Protein AF-A0A7J4SQD2-F1 (afdb_monomer_lite)

Sequence (151 aa):
MNAQRTSSYLLISLMLISLQSPLIQADWDSEKEVEESNSLFPRHTPIIDSMSENLQWSFARLQAPLEDGGYSGVPSEWVIVTDQITKISEQMKNGKMAQDRFLDHVYTVPGSSITFETLDFLQETGEIELFAPSQDSLQPTPMTIPDDPLI

Foldseek 3Di:
DDDDDDDPVVVVVVVVVVVPPDPPPPPVPPDPPVVPQPQPDPDDDPLLSPDDPVVSVVQNVLVPPPPPPDPVDQAQKKKFAAPLLVVVVVQFPDDDWDADPPGPRITIGGSNGHDPVRVVVCCVVVRTVDMGGDDPPCPPPPPPPPPPVPD

Structure (mmCIF, N/CA/C/O backbone):
data_AF-A0A7J4SQD2-F1
#
_entry.id   AF-A0A7J4SQD2-F1
#
loop_
_atom_site.group_PDB
_atom_site.id
_atom_site.type_symbol
_atom_site.label_atom_id
_atom_site.label_alt_id
_atom_site.label_comp_id
_atom_site.label_asym_id
_atom_site.label_entity_id
_atom_site.label_seq_id
_atom_site.pdbx_PDB_ins_code
_atom_site.Cartn_x
_atom_site.Cartn_y
_atom_site.Cartn_z
_atom_site.occupancy
_atom_site.B_iso_or_equiv
_atom_site.auth_seq_id
_atom_site.auth_comp_id
_atom_site.auth_asym_id
_atom_site.auth_atom_id
_atom_site.pdbx_PDB_model_num
ATOM 1 N N . MET A 1 1 ? 14.850 6.860 86.035 1.00 41.09 1 MET A N 1
ATOM 2 C CA . MET A 1 1 ? 13.857 5.771 85.875 1.00 41.09 1 MET A CA 1
ATOM 3 C C . MET A 1 1 ? 12.502 6.395 86.195 1.00 41.09 1 MET A C 1
ATOM 5 O O . MET A 1 1 ? 12.348 6.850 87.311 1.00 41.09 1 MET A O 1
ATOM 9 N N . ASN A 1 2 ? 11.556 6.643 85.289 1.00 37.38 2 ASN A N 1
ATOM 10 C CA . ASN A 1 2 ? 11.165 5.905 84.093 1.00 37.38 2 ASN A CA 1
ATOM 11 C C . ASN A 1 2 ? 10.577 6.852 83.036 1.00 37.38 2 ASN A C 1
ATOM 13 O O . ASN A 1 2 ? 9.616 7.571 83.301 1.00 37.38 2 ASN A O 1
ATOM 17 N N . ALA A 1 3 ? 11.141 6.802 81.833 1.00 45.41 3 ALA A N 1
ATOM 18 C CA . ALA A 1 3 ? 10.461 7.190 80.610 1.00 45.41 3 ALA A CA 1
ATOM 19 C C . ALA A 1 3 ? 9.673 5.969 80.127 1.00 45.41 3 ALA A C 1
ATOM 21 O O . ALA A 1 3 ? 10.285 4.923 79.959 1.00 45.41 3 ALA A O 1
ATOM 22 N N . GLN A 1 4 ? 8.356 6.089 79.945 1.00 51.22 4 GLN A N 1
ATOM 23 C CA . GLN A 1 4 ? 7.557 5.319 78.973 1.00 51.22 4 GLN A CA 1
ATOM 24 C C . GLN A 1 4 ? 6.067 5.570 79.221 1.00 51.22 4 GLN A C 1
ATOM 26 O O . GLN A 1 4 ? 5.396 4.821 79.922 1.00 51.22 4 GLN A O 1
ATOM 31 N N . ARG A 1 5 ? 5.532 6.637 78.626 1.00 49.88 5 ARG A N 1
ATOM 32 C CA . ARG A 1 5 ? 4.084 6.818 78.427 1.00 49.88 5 ARG A CA 1
ATOM 33 C C . ARG A 1 5 ? 3.818 7.635 77.158 1.00 49.88 5 ARG A C 1
ATOM 35 O O . ARG A 1 5 ? 3.094 8.614 77.187 1.00 49.88 5 ARG A O 1
ATOM 42 N N . THR A 1 6 ? 4.431 7.267 76.035 1.00 53.94 6 THR A N 1
ATOM 43 C CA . THR A 1 6 ? 4.206 7.973 74.754 1.00 53.94 6 THR A CA 1
ATOM 44 C C . THR A 1 6 ? 4.228 7.063 73.522 1.00 53.94 6 THR A C 1
ATOM 46 O O . THR A 1 6 ? 4.240 7.560 72.405 1.00 53.94 6 THR A O 1
ATOM 49 N N . SER A 1 7 ? 4.181 5.733 73.680 1.00 53.78 7 SER A N 1
ATOM 50 C CA . SER A 1 7 ? 4.260 4.810 72.531 1.00 53.78 7 SER A CA 1
ATOM 51 C C . SER A 1 7 ? 2.904 4.365 71.962 1.00 53.78 7 SER A C 1
ATOM 53 O O . SER A 1 7 ? 2.870 3.771 70.890 1.00 53.78 7 SER A O 1
ATOM 55 N N . SER A 1 8 ? 1.786 4.629 72.646 1.00 52.91 8 SER A N 1
ATOM 56 C CA . SER A 1 8 ? 0.477 4.063 72.267 1.00 52.91 8 SER A CA 1
ATOM 57 C C . SER A 1 8 ? -0.374 4.984 71.384 1.00 52.91 8 SER A C 1
ATOM 59 O O . SER A 1 8 ? -1.151 4.494 70.574 1.00 52.91 8 SER A O 1
ATOM 61 N N . TYR A 1 9 ? -0.210 6.308 71.477 1.00 52.66 9 TYR A N 1
ATOM 62 C CA . TYR A 1 9 ? -1.003 7.262 70.682 1.00 52.66 9 TYR A CA 1
ATOM 63 C C . TYR A 1 9 ? -0.518 7.398 69.230 1.00 52.66 9 TYR A C 1
ATOM 65 O O . TYR A 1 9 ? -1.306 7.705 68.342 1.00 52.66 9 TYR A O 1
ATOM 73 N N . LEU A 1 10 ? 0.763 7.114 68.976 1.00 53.56 10 LEU A N 1
ATOM 74 C CA . LEU A 1 10 ? 1.367 7.199 67.642 1.00 53.56 10 LEU A CA 1
ATOM 75 C C . LEU A 1 10 ? 0.937 6.020 66.745 1.00 53.56 10 LEU A C 1
ATOM 77 O O . LEU A 1 10 ? 0.683 6.203 65.559 1.00 53.56 10 LEU A O 1
ATOM 81 N N . LEU A 1 11 ? 0.755 4.830 67.330 1.00 52.19 11 LEU A N 1
ATOM 82 C CA . LEU A 1 11 ? 0.287 3.631 66.622 1.00 52.19 11 LEU A CA 1
ATOM 83 C C . LEU A 1 11 ? -1.198 3.703 66.232 1.00 52.19 11 LEU A C 1
ATOM 85 O O . LEU A 1 11 ? -1.564 3.267 65.145 1.00 52.19 11 LEU A O 1
ATOM 89 N N . ILE A 1 12 ? -2.043 4.303 67.077 1.00 55.69 12 ILE A N 1
ATOM 90 C CA . ILE A 1 12 ? -3.479 4.464 66.783 1.00 55.69 12 ILE A CA 1
ATOM 91 C C . ILE A 1 12 ? -3.688 5.497 65.663 1.00 55.69 12 ILE A C 1
ATOM 93 O O . ILE A 1 12 ? -4.536 5.303 64.793 1.00 55.69 12 ILE A O 1
ATOM 97 N N . SER A 1 13 ? -2.867 6.554 65.625 1.00 51.28 13 SER A N 1
ATOM 98 C CA . SER A 1 13 ? -2.898 7.544 64.541 1.00 51.28 13 SER A CA 1
ATOM 99 C C . SER A 1 13 ? -2.443 6.960 63.196 1.00 51.28 13 SER A C 1
ATOM 101 O O . SER A 1 13 ? -2.980 7.350 62.162 1.00 51.28 13 SER A O 1
ATOM 103 N N . LEU A 1 14 ? -1.501 6.005 63.195 1.00 53.47 14 LEU A N 1
ATOM 104 C CA . LEU A 1 14 ? -1.069 5.312 61.974 1.00 53.47 14 LEU A CA 1
ATOM 105 C C . LEU A 1 14 ? -2.153 4.370 61.415 1.00 53.47 14 LEU A C 1
ATOM 107 O O . LEU A 1 14 ? -2.304 4.277 60.200 1.00 53.47 14 LEU A O 1
ATOM 111 N N . MET A 1 15 ? -2.943 3.720 62.281 1.00 51.78 15 MET A N 1
ATOM 112 C CA . MET A 1 15 ? -4.045 2.846 61.844 1.00 51.78 15 MET A CA 1
ATOM 113 C C . MET A 1 15 ? -5.213 3.610 61.202 1.00 51.78 15 MET A C 1
ATOM 115 O O . MET A 1 15 ? -5.866 3.085 60.303 1.00 51.78 15 MET A O 1
ATOM 119 N N . LEU A 1 16 ? -5.482 4.852 61.615 1.00 52.34 16 LEU A N 1
ATOM 120 C CA . LEU A 1 16 ? -6.585 5.639 61.045 1.00 52.34 16 LEU A CA 1
ATOM 121 C C . LEU A 1 16 ? -6.259 6.217 59.660 1.00 52.34 16 LEU A C 1
ATOM 123 O O . LEU A 1 16 ? -7.157 6.331 58.830 1.00 52.34 16 LEU A O 1
ATOM 127 N N . ILE A 1 17 ? -4.987 6.507 59.371 1.00 53.28 17 ILE A N 1
ATOM 128 C CA . ILE A 1 17 ? -4.561 6.957 58.034 1.00 53.28 17 ILE A CA 1
ATOM 129 C C . ILE A 1 17 ? -4.610 5.795 57.026 1.00 53.28 17 ILE A C 1
ATOM 131 O O . ILE A 1 17 ? -4.923 6.014 55.858 1.00 53.28 17 ILE A O 1
ATOM 135 N N . SER A 1 18 ? -4.413 4.545 57.467 1.00 48.75 18 SER A N 1
ATOM 136 C CA . SER A 1 18 ? -4.550 3.374 56.586 1.00 48.75 18 SER A CA 1
ATOM 137 C C . SER A 1 18 ? -5.993 3.018 56.205 1.00 48.75 18 SER A C 1
ATOM 139 O O . SER A 1 18 ? -6.186 2.173 55.339 1.00 48.75 18 SER A O 1
ATOM 141 N N . LEU A 1 19 ? -7.012 3.641 56.815 1.00 49.22 19 LEU A N 1
ATOM 142 C CA . LEU A 1 19 ? -8.419 3.374 56.481 1.00 49.22 19 LEU A CA 1
ATOM 143 C C . LEU A 1 19 ? -9.035 4.354 55.467 1.00 49.22 19 LEU A C 1
ATOM 145 O O . LEU A 1 19 ? -10.174 4.141 55.060 1.00 49.22 19 LEU A O 1
ATOM 149 N N . GLN A 1 20 ? -8.324 5.404 55.033 1.00 53.78 20 GLN A N 1
ATOM 150 C CA . GLN A 1 20 ? -8.879 6.420 54.119 1.00 53.78 20 GLN A CA 1
ATOM 151 C C . GLN A 1 20 ? -8.279 6.443 52.705 1.00 53.78 20 GLN A C 1
ATOM 153 O O . GLN A 1 20 ? -8.495 7.397 51.963 1.00 53.78 20 GLN A O 1
ATOM 158 N N . SER A 1 21 ? -7.581 5.401 52.261 1.00 50.97 21 SER A N 1
ATOM 159 C CA . SER A 1 21 ? -7.208 5.265 50.842 1.00 50.97 21 SER A CA 1
ATOM 160 C C . SER A 1 21 ? -7.080 3.787 50.477 1.00 50.97 21 SER A C 1
ATOM 162 O O . SER A 1 21 ? -6.029 3.188 50.683 1.00 50.97 21 SER A O 1
ATOM 164 N N . PRO A 1 22 ? -8.193 3.182 50.026 1.00 43.09 22 PRO A N 1
ATOM 165 C CA . PRO A 1 22 ? -8.257 2.806 48.615 1.00 43.09 22 PRO A CA 1
ATOM 166 C C . PRO A 1 22 ? -9.662 3.041 48.030 1.00 43.09 22 PRO A C 1
ATOM 168 O O . PRO A 1 22 ? -10.274 2.142 47.469 1.00 43.09 22 PRO A O 1
ATOM 171 N N . LEU A 1 23 ? -10.208 4.251 48.184 1.00 47.06 23 LEU A N 1
ATOM 172 C CA . LEU A 1 23 ? -11.460 4.660 47.522 1.00 47.06 23 LEU A CA 1
ATOM 173 C C . LEU A 1 23 ? -11.231 5.599 46.324 1.00 47.06 23 LEU A C 1
ATOM 175 O O . LEU A 1 23 ? -12.188 6.103 45.753 1.00 47.06 23 LEU A O 1
ATOM 179 N N . ILE A 1 24 ? -9.973 5.816 45.918 1.00 50.22 24 ILE A N 1
ATOM 180 C CA . ILE A 1 24 ? -9.600 6.631 44.743 1.00 50.22 24 ILE A CA 1
ATOM 181 C C . ILE A 1 24 ? -8.523 5.911 43.915 1.00 50.22 24 ILE A C 1
ATOM 183 O O . ILE A 1 24 ? -7.531 6.495 43.498 1.00 50.22 24 ILE A O 1
ATOM 187 N N . GLN A 1 25 ? -8.672 4.602 43.718 1.00 43.16 25 GLN A N 1
ATOM 188 C CA . GLN A 1 25 ? -7.821 3.870 42.772 1.00 43.16 25 GLN A CA 1
ATOM 189 C C . GLN A 1 25 ? -8.538 2.674 42.133 1.00 43.16 25 GLN A C 1
ATOM 191 O O . GLN A 1 25 ? -7.905 1.723 41.702 1.00 43.16 25 GLN A O 1
ATOM 196 N N . ALA A 1 26 ? -9.869 2.737 42.068 1.00 44.84 26 ALA A N 1
ATOM 197 C CA . ALA A 1 26 ? -10.713 1.739 41.410 1.00 44.84 26 ALA A CA 1
ATOM 198 C C . ALA A 1 26 ? -11.474 2.328 40.208 1.00 44.84 26 ALA A C 1
ATOM 200 O O . ALA A 1 26 ? -12.536 1.834 39.863 1.00 44.84 26 ALA A O 1
ATOM 201 N N . ASP A 1 27 ? -10.945 3.396 39.600 1.00 38.66 27 ASP A N 1
ATOM 202 C CA . ASP A 1 27 ? -11.527 4.014 38.394 1.00 38.66 27 ASP A CA 1
ATOM 203 C C . ASP A 1 27 ? -10.457 4.416 37.354 1.00 38.66 27 ASP A C 1
ATOM 205 O O . ASP A 1 27 ? -10.723 5.167 36.423 1.00 38.66 27 ASP A O 1
ATOM 209 N N . TRP A 1 28 ? -9.216 3.935 37.522 1.00 42.88 28 TRP A N 1
ATOM 210 C CA . TRP A 1 28 ? -8.095 4.197 36.599 1.00 42.88 28 TRP A CA 1
ATOM 211 C C . TRP A 1 28 ? -7.477 2.936 35.988 1.00 42.88 28 TRP A C 1
ATOM 213 O O . TRP A 1 28 ? -6.619 3.060 35.125 1.00 42.88 28 TRP A O 1
ATOM 223 N N . ASP A 1 29 ? -7.970 1.757 36.369 1.00 41.50 29 ASP A N 1
ATOM 224 C CA . ASP A 1 29 ? -7.733 0.491 35.666 1.00 41.50 29 ASP A CA 1
ATOM 225 C C . ASP A 1 29 ? -9.057 -0.022 35.080 1.00 41.50 29 ASP A C 1
ATOM 227 O O . ASP A 1 29 ? -9.347 -1.216 35.086 1.00 41.50 29 ASP A O 1
ATOM 231 N N . SER A 1 30 ? -9.892 0.893 34.567 1.00 42.38 30 SER A N 1
ATOM 232 C CA . SER A 1 30 ? -10.855 0.532 33.525 1.00 42.38 30 SER A CA 1
ATOM 233 C C . SER A 1 30 ? -10.033 0.106 32.319 1.00 42.38 30 SER A C 1
ATOM 235 O O . SER A 1 30 ? -9.730 0.933 31.464 1.00 42.38 30 SER A O 1
ATOM 237 N N . GLU A 1 31 ? -9.601 -1.153 32.317 1.00 44.28 31 GLU A N 1
ATOM 238 C CA . GLU A 1 31 ? -9.869 -2.067 31.213 1.00 44.28 31 GLU A CA 1
ATOM 239 C C . GLU A 1 31 ? -9.719 -1.395 29.841 1.00 44.28 31 GLU A C 1
ATOM 241 O O . GLU A 1 31 ? -10.572 -1.469 28.967 1.00 44.28 31 GLU A O 1
ATOM 246 N N . LYS A 1 32 ? -8.584 -0.733 29.623 1.00 45.22 32 LYS A N 1
ATOM 247 C CA . LYS A 1 32 ? -7.892 -0.978 28.377 1.00 45.22 32 LYS A CA 1
ATOM 248 C C . LYS A 1 32 ? -7.192 -2.291 28.631 1.00 45.22 32 LYS A C 1
ATOM 250 O O . LYS A 1 32 ? -6.016 -2.314 28.987 1.00 45.22 32 LYS A O 1
ATOM 255 N N . GLU A 1 33 ? -7.943 -3.383 28.465 1.00 40.66 33 GLU A N 1
ATOM 256 C CA . GLU A 1 33 ? -7.363 -4.507 27.749 1.00 40.66 33 GLU A CA 1
ATOM 257 C C . GLU A 1 33 ? -6.567 -3.848 26.627 1.00 40.66 33 GLU A C 1
ATOM 259 O O . GLU A 1 33 ? -7.116 -3.140 25.778 1.00 40.66 33 GLU A O 1
ATOM 264 N N . VAL A 1 34 ? -5.242 -3.891 26.750 1.00 47.16 34 VAL A N 1
ATOM 265 C CA . VAL A 1 34 ? -4.398 -3.692 25.590 1.00 47.16 34 VAL A CA 1
ATOM 266 C C . VAL A 1 34 ? -4.913 -4.794 24.695 1.00 47.16 34 VAL A C 1
ATOM 268 O O . VAL A 1 34 ? -4.622 -5.952 24.984 1.00 47.16 34 VAL A O 1
ATOM 271 N N . GLU A 1 35 ? -5.810 -4.464 23.756 1.00 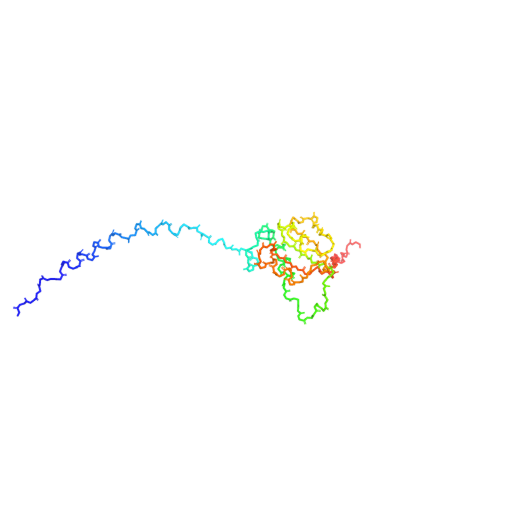53.22 35 GLU A N 1
ATOM 272 C CA . GLU A 1 35 ? -6.186 -5.388 22.701 1.00 53.22 35 GLU A CA 1
ATOM 273 C C . GLU A 1 35 ? -4.844 -5.912 22.227 1.00 53.22 35 GLU A C 1
ATOM 275 O O . GLU A 1 35 ? -4.002 -5.128 21.770 1.00 53.22 35 GLU A O 1
ATOM 280 N N . GLU A 1 36 ? -4.569 -7.185 22.524 1.00 49.28 36 GLU A N 1
ATOM 281 C CA . GLU A 1 36 ? -3.368 -7.832 22.046 1.00 49.28 36 GLU A CA 1
ATOM 282 C C . GLU A 1 36 ? -3.489 -7.706 20.543 1.00 49.28 36 GLU A C 1
ATOM 284 O O . GLU A 1 36 ? -4.329 -8.346 19.906 1.00 49.28 36 GLU A O 1
ATOM 289 N N . SER A 1 37 ? -2.752 -6.740 20.004 1.00 58.28 37 SER A N 1
ATOM 290 C CA . SER A 1 37 ? -2.815 -6.443 18.598 1.00 58.28 37 SER A CA 1
ATOM 291 C C . SER A 1 37 ? -2.213 -7.661 17.929 1.00 58.28 37 SER A C 1
ATOM 293 O O . SER A 1 37 ? -0.997 -7.833 17.904 1.00 58.28 37 SER A O 1
ATOM 295 N N . ASN A 1 38 ? -3.080 -8.522 17.399 1.00 67.00 38 ASN A N 1
ATOM 296 C CA . ASN A 1 38 ? -2.693 -9.614 16.513 1.00 67.00 38 ASN A CA 1
ATOM 297 C C . ASN A 1 38 ? -2.159 -9.074 15.171 1.00 67.00 38 ASN A C 1
ATOM 299 O O . ASN A 1 38 ? -1.952 -9.848 14.239 1.00 67.00 38 ASN A O 1
ATOM 303 N N . SER A 1 39 ? -1.962 -7.755 15.060 1.00 69.38 39 SER A N 1
ATOM 304 C CA . SER A 1 39 ? -1.364 -7.115 13.907 1.00 69.38 39 SER A CA 1
ATOM 305 C C . SER A 1 39 ? 0.081 -7.553 13.745 1.00 69.38 39 SER A C 1
ATOM 307 O O . SER A 1 39 ? 0.893 -7.539 14.672 1.00 69.38 39 SER A O 1
ATOM 309 N N . LEU A 1 40 ? 0.417 -7.891 12.509 1.00 78.62 40 LEU A N 1
ATOM 310 C CA . LEU A 1 40 ? 1.782 -8.196 12.095 1.00 78.62 40 LEU A CA 1
ATOM 311 C C . LEU A 1 40 ? 2.623 -6.930 11.873 1.00 78.62 40 LEU A C 1
ATOM 313 O O . LEU A 1 40 ? 3.795 -7.031 11.502 1.00 78.62 40 LEU A O 1
ATOM 317 N N . PHE A 1 41 ? 2.037 -5.745 12.071 1.00 82.62 41 PHE A N 1
ATOM 318 C CA . PHE A 1 41 ? 2.657 -4.460 11.778 1.00 82.62 41 PHE A CA 1
ATOM 319 C C . PHE A 1 41 ? 3.060 -3.712 13.055 1.00 82.62 41 PHE A C 1
ATOM 321 O O . PHE A 1 41 ? 2.378 -3.771 14.076 1.00 82.62 41 PHE 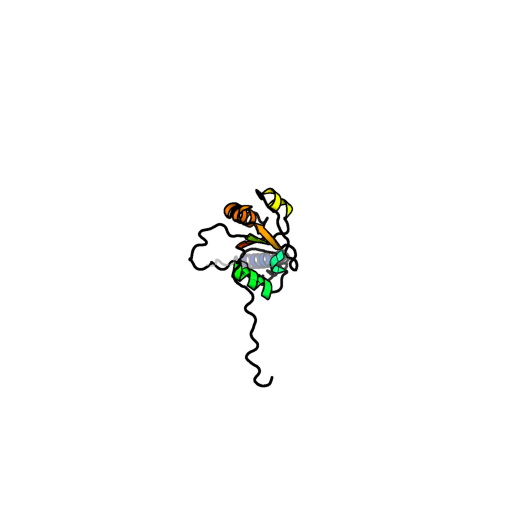A O 1
ATOM 328 N N . PRO A 1 42 ? 4.183 -2.972 13.020 1.00 78.75 42 PRO A N 1
ATOM 329 C CA . PRO A 1 42 ? 4.710 -2.278 14.195 1.00 78.75 42 PRO A CA 1
ATOM 330 C C . PRO A 1 42 ? 3.930 -1.007 14.567 1.00 78.75 42 PRO A C 1
ATOM 332 O O . PRO A 1 42 ? 4.153 -0.444 15.638 1.00 78.75 42 PRO A O 1
ATOM 335 N N . ARG A 1 43 ? 3.065 -0.509 13.677 1.00 82.25 43 ARG A N 1
ATOM 336 C CA . ARG A 1 43 ? 2.219 0.674 13.888 1.00 82.25 43 ARG A CA 1
ATOM 337 C C . ARG A 1 43 ? 0.756 0.260 13.776 1.00 82.25 43 ARG A C 1
ATOM 339 O O . ARG A 1 43 ? 0.457 -0.738 13.137 1.00 82.25 43 ARG A O 1
ATOM 346 N N . HIS A 1 44 ? -0.135 1.038 14.384 1.00 83.75 44 HIS A N 1
ATOM 347 C CA . HIS A 1 44 ? -1.569 0.807 14.253 1.00 83.75 44 HIS A CA 1
ATOM 348 C C . HIS A 1 44 ? -2.004 1.011 12.798 1.00 83.75 44 HIS A C 1
ATOM 350 O O . HIS A 1 44 ? -1.806 2.095 12.247 1.00 83.75 44 HIS A O 1
ATOM 356 N N . THR A 1 45 ? -2.576 -0.033 12.205 1.00 87.94 45 THR A N 1
ATOM 357 C CA . THR A 1 45 ? -2.985 -0.083 10.798 1.00 87.94 45 THR 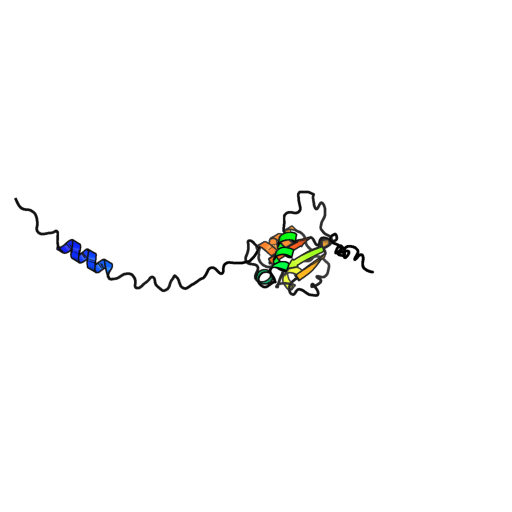A CA 1
ATOM 358 C C . THR A 1 45 ? -4.415 -0.606 10.720 1.00 87.94 45 THR A C 1
ATOM 360 O O . THR A 1 45 ? -4.615 -1.773 10.395 1.00 87.94 45 THR A O 1
ATOM 363 N N . PRO A 1 46 ? -5.427 0.200 11.086 1.00 88.25 46 PRO A N 1
ATOM 364 C CA . PRO A 1 46 ? -6.793 -0.285 11.270 1.00 88.25 46 PRO A CA 1
ATOM 365 C C . PRO A 1 46 ? -7.375 -0.952 10.017 1.00 88.25 46 PRO A C 1
ATOM 367 O O . PRO A 1 46 ? -8.130 -1.920 10.139 1.00 88.25 46 PRO A O 1
ATOM 370 N N . ILE A 1 47 ? -7.012 -0.487 8.815 1.00 89.88 47 ILE A N 1
ATOM 371 C CA . ILE A 1 47 ? -7.449 -1.121 7.565 1.00 89.88 47 ILE A CA 1
ATOM 372 C C . ILE A 1 47 ? -6.840 -2.518 7.454 1.00 89.88 47 ILE A C 1
ATOM 374 O O . ILE A 1 47 ? -7.561 -3.478 7.185 1.00 89.88 47 ILE A O 1
ATOM 378 N N . ILE A 1 48 ? -5.538 -2.659 7.700 1.00 88.88 48 ILE A N 1
ATOM 379 C CA . ILE A 1 48 ? -4.854 -3.954 7.605 1.00 88.88 48 ILE A CA 1
ATOM 380 C C . ILE A 1 48 ? -5.270 -4.901 8.734 1.00 88.88 48 ILE A C 1
ATOM 382 O O . ILE A 1 48 ? -5.498 -6.085 8.491 1.00 88.88 48 ILE A O 1
ATOM 386 N N . ASP A 1 49 ? -5.445 -4.383 9.945 1.00 88.69 49 ASP A N 1
ATOM 387 C CA . ASP A 1 49 ? -5.845 -5.142 11.131 1.00 88.69 49 ASP A CA 1
ATOM 388 C C . ASP A 1 49 ? -7.241 -5.770 10.944 1.00 88.69 49 ASP A C 1
ATOM 390 O O . ASP A 1 49 ? -7.523 -6.845 11.472 1.00 88.69 49 ASP A O 1
ATOM 394 N N . SER A 1 50 ? -8.099 -5.142 10.128 1.00 87.88 50 SER A N 1
ATOM 395 C CA . SER A 1 50 ? -9.420 -5.670 9.759 1.00 87.88 50 SER A CA 1
ATOM 396 C C . SER A 1 50 ? -9.386 -6.802 8.718 1.00 87.88 50 SER A C 1
ATOM 398 O O . SER A 1 50 ? -10.390 -7.490 8.509 1.00 87.88 50 SER A O 1
ATOM 400 N N . MET A 1 51 ? -8.246 -7.017 8.052 1.00 86.69 51 MET A N 1
ATOM 401 C CA . MET A 1 51 ? -8.081 -8.047 7.026 1.00 86.69 51 MET A CA 1
ATOM 402 C C . MET A 1 51 ? -7.808 -9.421 7.648 1.00 86.69 51 MET A C 1
ATOM 404 O O . MET A 1 51 ? -7.319 -9.541 8.768 1.00 86.69 51 MET A O 1
ATOM 408 N N . SER A 1 52 ? -8.068 -10.494 6.892 1.00 86.25 52 SER A N 1
ATOM 409 C CA . SER A 1 52 ? -7.723 -11.854 7.333 1.00 86.25 52 SER A CA 1
ATOM 410 C C . SER A 1 52 ? -6.218 -12.004 7.584 1.00 86.25 52 SER A C 1
ATOM 412 O O . SER A 1 52 ? -5.421 -11.448 6.827 1.00 86.25 52 SER A O 1
ATOM 414 N N . GLU A 1 53 ? -5.829 -12.846 8.544 1.00 84.50 53 GLU A N 1
ATOM 415 C CA . GLU A 1 53 ? -4.425 -13.110 8.904 1.00 84.50 53 GLU A CA 1
ATOM 416 C C . GLU A 1 53 ? -3.544 -13.453 7.685 1.00 84.50 53 GLU A C 1
ATOM 418 O O . GLU A 1 53 ? -2.457 -12.907 7.515 1.00 84.50 53 GLU A O 1
ATOM 423 N N . ASN A 1 54 ? -4.045 -14.286 6.764 1.00 82.00 54 ASN A N 1
ATOM 424 C CA . ASN A 1 54 ? -3.343 -14.643 5.523 1.00 82.00 54 ASN A CA 1
ATOM 425 C C . ASN A 1 54 ? -2.971 -13.420 4.672 1.00 82.00 54 ASN A C 1
ATOM 427 O O . ASN A 1 54 ? -1.926 -13.393 4.018 1.00 82.00 54 ASN A O 1
ATOM 431 N N . LEU A 1 55 ? -3.847 -12.418 4.658 1.00 83.44 55 LEU A N 1
ATOM 432 C CA . LEU A 1 55 ? -3.683 -11.208 3.869 1.00 83.44 55 LEU A CA 1
ATOM 433 C C . LEU A 1 55 ? -2.743 -10.223 4.572 1.00 83.44 55 LEU A C 1
ATOM 435 O O . LEU A 1 55 ? -1.865 -9.658 3.922 1.00 83.44 55 LEU A O 1
ATOM 439 N N . GLN A 1 56 ? -2.834 -10.120 5.901 1.00 87.00 56 GLN A N 1
ATOM 440 C CA . GLN A 1 56 ? -1.851 -9.398 6.712 1.00 87.00 56 GLN A CA 1
ATOM 441 C C . GLN A 1 56 ? -0.440 -9.970 6.502 1.00 87.00 56 GLN A C 1
ATOM 443 O O . GLN A 1 56 ? 0.494 -9.220 6.230 1.00 87.00 56 GLN A O 1
ATOM 448 N N . TRP A 1 57 ? -0.283 -11.302 6.508 1.00 84.19 57 TRP A N 1
ATOM 449 C CA . TRP A 1 57 ? 0.988 -11.972 6.198 1.00 84.19 57 TRP A CA 1
ATOM 450 C C . TRP A 1 57 ? 1.459 -11.722 4.764 1.00 84.19 57 TRP A C 1
ATOM 452 O O . TRP A 1 57 ? 2.661 -11.691 4.494 1.00 84.19 57 TRP A O 1
ATOM 462 N N . SER A 1 58 ? 0.534 -11.567 3.815 1.00 83.69 58 SER A N 1
ATOM 463 C CA . SER A 1 58 ? 0.876 -11.174 2.448 1.00 83.69 58 SER A CA 1
ATOM 464 C C . SER A 1 58 ? 1.511 -9.785 2.426 1.00 83.69 58 SER A C 1
ATOM 466 O O . SER A 1 58 ? 2.595 -9.626 1.870 1.00 83.69 58 SER A O 1
ATOM 468 N N . PHE A 1 59 ? 0.902 -8.806 3.096 1.00 84.88 59 PHE A N 1
ATOM 469 C CA . PHE A 1 59 ? 1.449 -7.452 3.197 1.00 84.88 59 PHE A CA 1
ATOM 470 C C . PHE A 1 59 ? 2.747 -7.383 4.009 1.00 84.88 59 PHE A C 1
ATOM 472 O O . PHE A 1 59 ? 3.685 -6.702 3.599 1.00 84.88 59 PHE A O 1
ATOM 479 N N . ALA A 1 60 ? 2.855 -8.131 5.108 1.00 83.00 60 ALA A N 1
ATOM 480 C CA . ALA A 1 60 ? 4.065 -8.166 5.927 1.00 83.00 60 ALA A CA 1
ATOM 481 C C . ALA A 1 60 ? 5.262 -8.712 5.131 1.00 83.00 60 ALA A C 1
ATOM 483 O O . ALA A 1 60 ? 6.372 -8.199 5.241 1.00 83.00 60 ALA A O 1
ATOM 484 N N . ARG A 1 61 ? 5.033 -9.706 4.259 1.00 79.94 61 ARG A N 1
ATOM 485 C CA . ARG A 1 61 ? 6.061 -10.222 3.340 1.00 79.94 61 ARG A CA 1
ATOM 486 C C . ARG A 1 61 ? 6.447 -9.228 2.248 1.00 79.94 61 ARG A C 1
ATOM 488 O O . ARG A 1 61 ? 7.609 -9.213 1.864 1.00 79.94 61 ARG A O 1
ATOM 495 N N . LEU A 1 62 ? 5.515 -8.400 1.773 1.00 76.88 62 LEU A N 1
ATOM 496 C CA . LEU A 1 62 ? 5.823 -7.319 0.826 1.00 76.88 62 LEU A CA 1
ATOM 497 C C . LEU A 1 62 ? 6.684 -6.213 1.460 1.00 76.88 62 LEU A C 1
ATOM 499 O O . LEU A 1 62 ? 7.440 -5.558 0.750 1.00 76.88 62 LEU A O 1
ATOM 503 N N . GLN A 1 63 ? 6.571 -6.019 2.778 1.00 73.06 63 GLN A N 1
ATOM 504 C CA . GLN A 1 63 ? 7.395 -5.095 3.568 1.00 73.06 63 GLN A CA 1
ATOM 505 C C . GLN A 1 63 ? 8.720 -5.691 4.043 1.00 73.06 63 GLN A C 1
ATOM 507 O O . GLN A 1 63 ? 9.596 -4.949 4.492 1.00 73.06 63 GLN A O 1
ATOM 512 N N . ALA A 1 64 ? 8.869 -7.019 4.003 1.00 66.06 64 ALA A N 1
ATOM 513 C CA . ALA A 1 64 ? 10.098 -7.662 4.433 1.00 66.06 64 ALA A CA 1
ATOM 514 C C . ALA A 1 64 ? 11.264 -7.075 3.625 1.00 66.06 64 ALA A C 1
ATOM 516 O O . ALA A 1 64 ? 11.124 -6.928 2.406 1.00 66.06 64 ALA A O 1
ATOM 517 N N . PRO A 1 65 ? 12.386 -6.709 4.280 1.00 57.81 65 PRO A N 1
ATOM 518 C CA . PRO A 1 65 ? 13.513 -6.097 3.604 1.00 57.81 65 PRO A CA 1
ATOM 519 C C . PRO A 1 65 ? 13.922 -7.005 2.455 1.00 57.81 65 PRO A C 1
ATOM 521 O O . PRO A 1 65 ? 14.379 -8.130 2.654 1.00 57.81 65 PRO A O 1
ATOM 524 N N . LEU A 1 66 ? 13.662 -6.506 1.253 1.00 53.75 66 LEU A N 1
ATOM 525 C CA . LEU A 1 66 ? 14.056 -7.099 -0.007 1.00 53.75 66 LEU A CA 1
ATOM 526 C C . LEU A 1 66 ? 15.566 -7.277 0.104 1.00 53.75 66 LEU A C 1
ATOM 528 O O . LEU A 1 66 ? 16.267 -6.270 0.158 1.00 53.75 66 LEU A O 1
ATOM 532 N N . GLU A 1 67 ? 16.034 -8.519 0.281 1.00 43.03 67 GLU A N 1
ATOM 533 C CA . GLU A 1 67 ? 17.449 -8.844 0.493 1.00 43.03 67 GLU A CA 1
ATOM 534 C C . GLU A 1 67 ? 18.317 -7.954 -0.393 1.00 43.03 67 GLU A C 1
ATOM 536 O O . GLU A 1 67 ? 18.159 -8.082 -1.600 1.00 43.03 67 GLU A O 1
ATOM 541 N N . ASP A 1 68 ? 19.121 -7.064 0.221 1.00 42.81 68 ASP A N 1
ATOM 542 C CA . ASP A 1 68 ? 20.277 -6.215 -0.183 1.00 42.81 68 ASP A CA 1
ATOM 543 C C . ASP A 1 68 ? 20.698 -6.077 -1.676 1.00 42.81 68 ASP A C 1
ATOM 545 O O . ASP A 1 68 ? 21.785 -5.613 -2.023 1.00 42.81 68 ASP A O 1
ATOM 549 N N . GLY A 1 69 ? 19.830 -6.442 -2.599 1.00 45.19 69 GLY A N 1
ATOM 550 C CA . GLY A 1 69 ? 19.997 -6.593 -4.030 1.00 45.19 69 GLY A CA 1
ATOM 551 C C . GLY A 1 69 ? 19.177 -5.522 -4.712 1.00 45.19 69 GLY A C 1
ATOM 552 O O . GLY A 1 69 ? 18.207 -5.814 -5.402 1.00 45.19 69 GLY A O 1
ATOM 553 N N . GLY A 1 70 ? 19.572 -4.279 -4.434 1.00 43.97 70 GLY A N 1
ATOM 554 C CA . GLY A 1 70 ? 19.177 -3.037 -5.084 1.00 43.97 70 GLY A CA 1
ATOM 555 C C . GLY A 1 70 ? 17.959 -3.100 -6.002 1.00 43.97 70 GLY A C 1
ATOM 556 O O . GLY A 1 70 ? 18.078 -3.419 -7.185 1.00 43.97 70 GLY A O 1
ATOM 557 N N . TYR A 1 71 ? 16.832 -2.578 -5.519 1.00 49.94 71 TYR A N 1
ATOM 558 C CA . TYR A 1 71 ? 15.939 -1.839 -6.405 1.00 49.94 71 TYR A CA 1
ATOM 559 C C . TYR A 1 71 ? 16.705 -0.613 -6.911 1.00 49.94 71 TYR A C 1
ATOM 561 O O . TYR A 1 71 ? 16.623 0.479 -6.359 1.00 49.94 71 TYR A O 1
ATOM 569 N N . SER A 1 72 ? 17.516 -0.794 -7.954 1.00 50.16 72 SER A N 1
ATOM 570 C CA . SER A 1 72 ? 18.294 0.286 -8.566 1.00 50.16 72 SER A CA 1
ATOM 571 C C . SER A 1 72 ? 17.426 1.206 -9.435 1.00 50.16 72 SER A C 1
ATOM 573 O O . SER A 1 72 ? 17.954 1.971 -10.241 1.00 50.16 72 SER A O 1
ATOM 575 N N . GLY A 1 73 ? 16.099 1.110 -9.323 1.00 62.31 73 GLY A N 1
ATOM 576 C CA . GLY A 1 73 ? 15.139 1.854 -10.121 1.00 62.31 73 GLY A CA 1
ATOM 577 C C . GLY A 1 73 ? 13.816 2.047 -9.390 1.00 62.31 73 GLY A C 1
ATOM 578 O O . GLY A 1 73 ? 13.415 1.226 -8.567 1.00 62.31 73 GLY A O 1
ATOM 579 N N . VAL A 1 74 ? 13.147 3.152 -9.719 1.00 69.31 74 VAL A N 1
ATOM 580 C CA . VAL A 1 74 ? 11.750 3.413 -9.353 1.00 69.31 74 VAL A CA 1
ATOM 581 C C . VAL A 1 74 ? 10.904 2.220 -9.829 1.00 69.31 74 VAL A C 1
ATOM 583 O O . VAL A 1 74 ? 11.031 1.857 -11.003 1.00 69.31 74 VAL A O 1
ATOM 586 N N . PRO A 1 75 ? 10.084 1.586 -8.968 1.00 78.81 75 PRO A N 1
ATOM 587 C CA . PRO A 1 75 ? 9.270 0.447 -9.381 1.00 78.81 75 PRO A CA 1
ATOM 588 C C . PRO A 1 75 ? 8.276 0.860 -10.473 1.00 78.81 75 PRO A C 1
ATOM 590 O O . PRO A 1 75 ? 7.966 2.040 -10.635 1.00 78.81 75 PRO A O 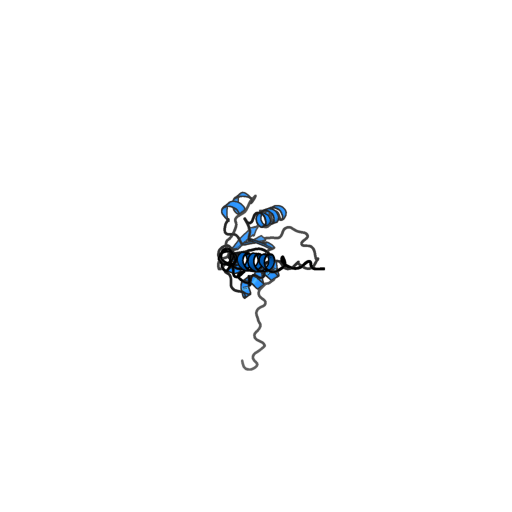1
ATOM 593 N N . SER A 1 76 ? 7.767 -0.106 -11.239 1.00 84.00 76 SER A N 1
ATOM 594 C CA . SER A 1 76 ? 6.716 0.156 -12.230 1.00 84.00 76 SER A CA 1
ATOM 595 C C . SER A 1 76 ? 5.468 0.727 -11.556 1.00 84.00 76 SER A C 1
ATOM 597 O O . SER A 1 76 ? 4.918 1.733 -12.010 1.00 84.00 76 SER A O 1
ATOM 599 N N . GLU A 1 77 ? 5.081 0.138 -10.427 1.00 88.12 77 GLU A N 1
ATOM 600 C CA . GLU A 1 77 ? 3.955 0.560 -9.603 1.00 88.12 77 GLU A CA 1
ATOM 601 C C . GLU A 1 77 ? 4.269 0.411 -8.110 1.00 88.12 77 GLU A C 1
ATOM 603 O O . GLU A 1 77 ? 5.085 -0.414 -7.698 1.00 88.12 77 GLU A O 1
ATOM 608 N N . TRP A 1 78 ? 3.584 1.201 -7.296 1.00 89.44 78 TRP A N 1
ATOM 609 C CA . TRP A 1 78 ? 3.490 1.066 -5.851 1.00 89.44 78 TRP A CA 1
ATOM 610 C C . TRP A 1 78 ? 2.111 0.531 -5.496 1.00 89.44 78 TRP A C 1
ATOM 612 O O . TRP A 1 78 ? 1.112 1.019 -6.018 1.00 89.44 78 TRP A O 1
ATOM 622 N N . VAL A 1 79 ? 2.054 -0.430 -4.586 1.00 90.88 79 VAL A N 1
ATOM 623 C CA . VAL A 1 79 ? 0.830 -0.812 -3.882 1.00 90.88 79 VAL A CA 1
ATOM 624 C C . VAL A 1 79 ? 0.736 0.055 -2.633 1.00 90.88 79 VAL A C 1
ATOM 626 O O . VAL A 1 79 ? 1.700 0.120 -1.878 1.00 90.88 79 VAL A O 1
ATOM 629 N N . ILE A 1 80 ? -0.397 0.716 -2.419 1.00 92.31 80 ILE A N 1
ATOM 630 C CA . ILE A 1 80 ? -0.650 1.624 -1.295 1.00 92.31 80 ILE A CA 1
ATOM 631 C C . ILE A 1 80 ? -1.941 1.204 -0.594 1.00 92.31 80 ILE A C 1
ATOM 633 O O . ILE A 1 80 ? -2.949 0.956 -1.254 1.00 92.31 80 ILE A O 1
ATOM 637 N N . VAL A 1 81 ? -1.920 1.168 0.737 1.00 93.12 81 VAL A N 1
ATOM 638 C CA . VAL A 1 81 ? -3.093 0.949 1.593 1.00 93.12 81 VAL A CA 1
ATOM 639 C C . VAL A 1 81 ? -3.454 2.259 2.291 1.00 93.12 81 VAL A C 1
ATOM 641 O O . VAL A 1 81 ? -2.637 2.816 3.028 1.00 93.12 81 VAL A O 1
ATOM 644 N N . THR A 1 82 ? -4.650 2.786 2.018 1.00 93.69 82 THR A N 1
ATOM 645 C CA . THR A 1 82 ? -5.104 4.093 2.521 1.00 93.69 82 THR A CA 1
ATOM 646 C C . THR A 1 82 ? -6.617 4.289 2.376 1.00 93.69 82 THR A C 1
ATOM 648 O O . THR A 1 82 ? -7.239 3.885 1.388 1.00 93.69 82 THR A O 1
ATOM 651 N N . ASP A 1 83 ? -7.216 4.986 3.337 1.00 93.00 83 ASP A N 1
ATOM 652 C CA . ASP A 1 83 ? -8.571 5.538 3.259 1.00 93.00 83 ASP A CA 1
ATOM 653 C C . ASP A 1 83 ? -8.607 6.987 2.727 1.00 93.00 83 ASP A C 1
ATOM 655 O O . ASP A 1 83 ? -9.670 7.494 2.362 1.00 93.00 83 ASP A O 1
ATOM 659 N N . GLN A 1 84 ? -7.452 7.646 2.600 1.00 90.69 84 GLN A N 1
ATOM 660 C CA . GLN A 1 84 ? -7.287 9.064 2.250 1.00 90.69 84 GLN A CA 1
ATOM 661 C C . GLN A 1 84 ? -6.864 9.280 0.789 1.00 90.69 84 GLN A C 1
ATOM 663 O O . GLN A 1 84 ? -5.986 10.085 0.473 1.00 90.69 84 GLN A O 1
ATOM 668 N N . ILE A 1 85 ? -7.547 8.605 -0.135 1.00 86.69 85 ILE A N 1
ATOM 669 C CA . ILE A 1 85 ? -7.237 8.587 -1.579 1.00 86.69 85 ILE A CA 1
ATOM 670 C C . ILE A 1 85 ? -7.058 9.993 -2.162 1.00 86.69 85 ILE A C 1
ATOM 672 O O . ILE A 1 85 ? -6.159 10.234 -2.965 1.00 86.69 85 ILE A O 1
ATOM 676 N N . THR A 1 86 ? -7.909 10.946 -1.778 1.00 87.00 86 THR A N 1
ATOM 677 C CA . THR A 1 86 ? -7.863 12.307 -2.328 1.00 87.00 86 THR A CA 1
ATOM 678 C C . THR A 1 86 ? -6.531 12.993 -2.045 1.00 87.00 86 THR A C 1
ATOM 680 O O . THR A 1 86 ? -5.998 13.649 -2.935 1.00 87.00 86 THR A O 1
ATOM 683 N N . LYS A 1 87 ? -5.949 12.777 -0.860 1.00 85.62 87 LYS A N 1
ATOM 684 C CA . LYS A 1 87 ? -4.664 13.373 -0.481 1.00 85.62 87 LYS A CA 1
ATOM 685 C C . LYS A 1 87 ? -3.504 12.787 -1.274 1.00 85.62 87 LYS A C 1
ATOM 687 O O . LYS A 1 87 ? -2.680 13.535 -1.792 1.00 85.62 87 LYS A O 1
ATOM 692 N N . ILE A 1 88 ? -3.490 11.465 -1.456 1.00 87.12 88 ILE A N 1
ATOM 693 C CA . ILE A 1 88 ? -2.502 10.796 -2.314 1.00 87.12 88 ILE A CA 1
ATOM 694 C C . ILE A 1 88 ? -2.578 11.364 -3.731 1.00 87.12 88 ILE A C 1
ATOM 696 O O . ILE A 1 88 ? -1.562 11.713 -4.327 1.00 87.12 88 ILE A O 1
ATOM 700 N N . SER A 1 89 ? -3.800 11.500 -4.256 1.00 87.12 89 SER A N 1
ATOM 701 C CA . SER A 1 89 ? -4.028 11.983 -5.616 1.00 87.12 89 SER A CA 1
ATOM 702 C C . SER A 1 89 ? -3.513 13.403 -5.838 1.00 87.12 89 SER A C 1
ATOM 704 O O . SER A 1 89 ? -3.124 13.720 -6.959 1.00 87.12 89 SER A O 1
ATOM 706 N N . GLU A 1 90 ? -3.528 14.255 -4.811 1.00 87.94 90 GLU A N 1
ATOM 707 C CA . GLU A 1 90 ? -3.000 15.623 -4.875 1.00 87.94 90 GLU A CA 1
ATOM 708 C C . GLU A 1 90 ? -1.465 15.660 -4.908 1.00 87.94 90 GLU A C 1
ATOM 710 O O . GLU A 1 90 ? -0.890 16.555 -5.525 1.00 87.94 90 GLU A O 1
ATOM 715 N N . GLN A 1 91 ? -0.797 14.681 -4.288 1.00 86.62 91 GLN A N 1
ATOM 716 C CA . GLN A 1 91 ? 0.669 14.573 -4.282 1.00 86.62 91 GLN A CA 1
ATOM 717 C C . GLN A 1 91 ? 1.233 13.916 -5.553 1.00 86.62 91 GLN A C 1
ATOM 719 O O . GLN A 1 91 ? 2.436 13.983 -5.820 1.00 86.62 91 GLN A O 1
ATOM 724 N N . MET A 1 92 ? 0.380 13.286 -6.364 1.00 88.12 92 MET A N 1
ATOM 725 C CA . MET A 1 92 ? 0.788 12.645 -7.611 1.00 88.12 92 MET A CA 1
ATOM 726 C C . MET A 1 92 ? 1.060 13.670 -8.713 1.00 88.12 92 MET A C 1
ATOM 728 O O . MET A 1 92 ? 0.228 14.514 -9.038 1.00 88.12 92 MET A O 1
ATOM 732 N N . LYS A 1 93 ? 2.214 13.539 -9.378 1.00 81.00 93 LYS A N 1
ATOM 733 C CA . LYS A 1 93 ? 2.581 14.426 -10.495 1.00 81.00 93 LYS A CA 1
ATOM 734 C C . LYS A 1 93 ? 1.767 14.151 -11.756 1.00 81.00 93 LYS A C 1
ATOM 736 O O . LYS A 1 93 ? 1.355 15.089 -12.422 1.00 81.00 93 LYS A O 1
ATOM 741 N N . ASN A 1 94 ? 1.608 12.875 -12.116 1.00 77.12 94 ASN A N 1
ATOM 742 C CA . ASN A 1 94 ? 0.930 12.403 -13.328 1.00 77.12 94 ASN A CA 1
ATOM 743 C C . ASN A 1 94 ? 0.504 10.944 -13.149 1.00 77.12 94 ASN A C 1
ATOM 745 O O . ASN A 1 94 ? 1.273 10.165 -12.606 1.00 77.12 94 ASN A O 1
ATOM 749 N N . GLY A 1 95 ? -0.637 10.537 -13.699 1.00 77.31 95 GLY A N 1
ATOM 750 C CA . GLY A 1 95 ? -1.110 9.149 -13.631 1.00 77.31 95 GLY A CA 1
ATOM 751 C C . GLY A 1 95 ? -2.408 9.025 -12.843 1.00 77.31 95 GLY A C 1
ATOM 752 O O . GLY A 1 95 ? -2.898 9.996 -12.273 1.00 77.31 95 GLY A O 1
ATOM 753 N N . LYS A 1 96 ? -3.000 7.832 -12.865 1.00 85.19 96 LYS A N 1
ATOM 754 C CA . LYS A 1 96 ? -4.215 7.522 -12.110 1.00 85.19 96 LYS A CA 1
ATOM 755 C C . LYS A 1 96 ? -3.924 6.365 -11.181 1.00 85.19 96 LYS A C 1
ATOM 757 O O . LYS A 1 96 ? -3.249 5.425 -11.588 1.00 85.19 96 LYS A O 1
ATOM 762 N N . MET A 1 97 ? -4.459 6.447 -9.974 1.00 90.00 97 MET A N 1
ATOM 763 C CA . MET A 1 97 ? -4.507 5.299 -9.084 1.00 90.00 97 MET A CA 1
ATOM 764 C C . MET A 1 97 ? -5.567 4.328 -9.589 1.00 90.00 97 MET A C 1
ATOM 766 O O . MET A 1 97 ? -6.632 4.756 -10.051 1.00 90.00 97 MET A O 1
ATOM 770 N N . ALA A 1 98 ? -5.280 3.038 -9.506 1.00 90.75 98 ALA A N 1
ATOM 771 C CA . ALA A 1 98 ? -6.253 1.990 -9.753 1.00 90.75 98 ALA A CA 1
ATOM 772 C C . ALA A 1 98 ? -6.536 1.275 -8.435 1.00 90.75 98 ALA A C 1
ATOM 774 O O . ALA A 1 98 ? -5.616 0.817 -7.771 1.00 90.75 98 ALA A O 1
ATOM 775 N N . GLN A 1 99 ? -7.803 1.207 -8.041 1.00 92.00 99 GLN A N 1
ATOM 776 C CA . GLN A 1 99 ? -8.190 0.414 -6.880 1.00 92.00 99 GLN A CA 1
ATOM 777 C C . GLN A 1 99 ? -8.065 -1.076 -7.209 1.00 92.00 99 GLN A C 1
ATOM 779 O O . GLN A 1 99 ? -8.400 -1.495 -8.326 1.00 92.00 99 GLN A O 1
ATOM 784 N N . ASP A 1 100 ? -7.622 -1.871 -6.238 1.00 88.75 100 ASP A N 1
ATOM 785 C CA . ASP A 1 100 ? -7.727 -3.321 -6.318 1.00 88.75 100 ASP A CA 1
ATOM 786 C C . ASP A 1 100 ? -9.201 -3.738 -6.465 1.00 88.75 100 ASP A C 1
ATOM 788 O O . ASP A 1 100 ? -10.123 -3.094 -5.963 1.00 88.75 100 ASP A O 1
ATOM 792 N N . ARG A 1 101 ? -9.450 -4.810 -7.218 1.00 85.69 101 ARG A N 1
ATOM 793 C CA . ARG A 1 101 ? -10.821 -5.246 -7.529 1.00 85.69 101 ARG A CA 1
ATOM 794 C C . ARG A 1 101 ? -11.497 -5.983 -6.376 1.00 85.69 101 ARG A C 1
ATOM 796 O O . ARG A 1 101 ? -12.717 -6.133 -6.408 1.00 85.69 101 ARG A O 1
ATOM 803 N N . PHE A 1 102 ? -10.716 -6.502 -5.437 1.00 84.94 102 PHE A N 1
ATOM 804 C CA . PHE A 1 102 ? -11.169 -7.369 -4.354 1.00 84.94 102 PHE A CA 1
ATOM 805 C C . PHE A 1 102 ? -10.934 -6.753 -2.981 1.00 84.94 102 PHE A C 1
ATOM 807 O O . PHE A 1 102 ? -11.639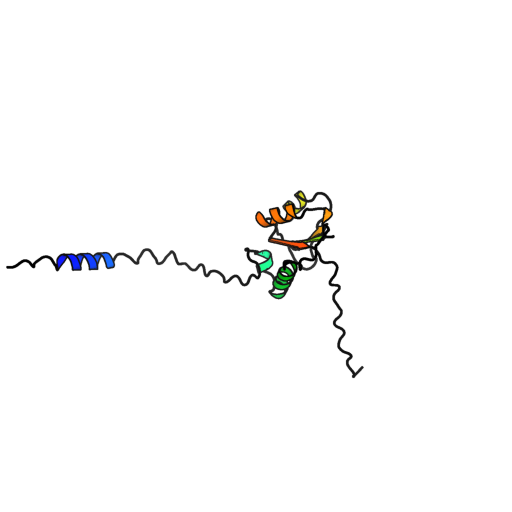 -7.108 -2.039 1.00 84.94 102 PHE A O 1
ATOM 814 N N . LEU A 1 103 ? -9.947 -5.865 -2.865 1.00 87.88 103 LEU A N 1
ATOM 815 C CA . LEU A 1 103 ? -9.578 -5.229 -1.611 1.00 87.88 103 LEU A CA 1
ATOM 816 C C . LEU A 1 103 ? -9.961 -3.751 -1.617 1.00 87.88 103 LEU A C 1
ATOM 818 O O . LEU A 1 103 ? -9.461 -2.949 -2.409 1.00 87.88 103 LEU A O 1
ATOM 822 N N . ASP A 1 104 ? -10.829 -3.387 -0.678 1.00 89.25 104 ASP A N 1
ATOM 823 C CA . ASP A 1 104 ? -11.095 -1.990 -0.377 1.00 89.25 104 ASP A CA 1
ATOM 824 C C . ASP A 1 104 ? -9.837 -1.328 0.186 1.00 89.25 104 ASP A C 1
ATOM 826 O O . ASP A 1 104 ? -9.019 -1.965 0.850 1.00 89.25 104 ASP A O 1
ATOM 830 N N . HIS A 1 105 ? -9.682 -0.036 -0.100 1.00 92.88 105 HIS A N 1
ATOM 831 C CA . HIS A 1 105 ? -8.572 0.785 0.393 1.00 92.88 105 HIS A CA 1
ATOM 832 C C . HIS A 1 105 ? -7.170 0.399 -0.108 1.00 92.88 105 HIS A C 1
ATOM 834 O O . HIS A 1 105 ? -6.188 1.012 0.308 1.00 92.88 105 HIS A O 1
ATOM 840 N N . VAL A 1 106 ? -7.062 -0.557 -1.033 1.00 91.88 106 VAL A N 1
ATOM 841 C CA . VAL A 1 106 ? -5.802 -0.942 -1.677 1.00 91.88 106 VAL A CA 1
ATOM 842 C C . VAL A 1 106 ? -5.761 -0.373 -3.090 1.00 91.88 106 VAL A C 1
ATOM 844 O O . VAL A 1 106 ? -6.681 -0.574 -3.883 1.00 91.88 106 VAL A O 1
ATOM 847 N N . TYR A 1 107 ? -4.682 0.334 -3.413 1.00 92.19 107 TYR A N 1
ATOM 848 C CA . TYR A 1 107 ? -4.502 1.015 -4.691 1.00 92.19 107 TYR A CA 1
ATOM 849 C C . TYR A 1 107 ? -3.147 0.689 -5.298 1.00 92.19 107 TYR A C 1
ATOM 851 O O . TYR A 1 107 ? -2.149 0.602 -4.588 1.00 92.19 107 TYR A O 1
ATOM 859 N N . THR A 1 108 ? -3.095 0.587 -6.621 1.00 91.38 108 THR A N 1
ATOM 860 C CA . THR A 1 108 ? -1.849 0.647 -7.377 1.00 91.38 108 THR A CA 1
ATOM 861 C C . THR A 1 108 ? -1.644 2.044 -7.941 1.00 91.38 108 THR A C 1
ATOM 863 O O . THR A 1 108 ? -2.572 2.704 -8.423 1.00 91.38 108 THR A O 1
ATOM 866 N N . VAL A 1 109 ? -0.409 2.520 -7.847 1.00 91.25 109 VAL A N 1
ATOM 867 C CA . VAL A 1 109 ? -0.004 3.868 -8.232 1.00 91.25 109 VAL A CA 1
ATOM 868 C C . VAL A 1 109 ? 1.240 3.767 -9.109 1.00 91.25 109 VAL A C 1
ATOM 870 O O . VAL A 1 109 ? 2.198 3.123 -8.695 1.00 91.25 109 VAL A O 1
ATOM 873 N N . PRO A 1 110 ? 1.295 4.399 -10.296 1.00 90.12 110 PRO A N 1
ATOM 874 C CA . PRO A 1 110 ? 2.480 4.321 -11.147 1.00 90.12 110 PRO A CA 1
ATOM 875 C C . PRO A 1 110 ? 3.720 4.820 -10.401 1.00 90.12 110 PRO A C 1
ATOM 877 O O . PRO A 1 110 ? 3.694 5.919 -9.846 1.00 90.12 110 PRO A O 1
ATOM 880 N N . GLY A 1 111 ? 4.824 4.078 -10.404 1.00 87.44 111 GLY A N 1
ATOM 881 C CA . GLY A 1 111 ? 5.989 4.455 -9.601 1.00 87.44 111 GLY A CA 1
ATOM 882 C C . GLY A 1 111 ? 6.627 5.772 -10.032 1.00 87.44 111 GLY A C 1
ATOM 883 O O . GLY A 1 111 ? 7.146 6.516 -9.210 1.00 87.44 111 GLY A O 1
ATOM 884 N N . SER A 1 112 ? 6.489 6.150 -11.304 1.00 87.25 112 SER A N 1
ATOM 885 C CA . SER A 1 112 ? 6.917 7.463 -11.802 1.00 87.25 112 SER A CA 1
ATOM 886 C C . SER A 1 112 ? 6.052 8.636 -11.318 1.00 87.25 112 SER A C 1
ATOM 888 O O . SER A 1 112 ? 6.425 9.792 -11.522 1.00 87.25 112 SER A O 1
ATOM 890 N N . SER A 1 113 ? 4.869 8.368 -10.757 1.00 89.81 113 SER A N 1
ATOM 891 C CA . SER A 1 113 ? 3.902 9.401 -10.360 1.00 89.81 113 SER A CA 1
ATOM 892 C C . SER A 1 113 ? 4.154 9.980 -8.972 1.00 89.81 113 SER A C 1
ATOM 894 O O . SER A 1 113 ? 3.780 11.129 -8.726 1.00 89.81 113 SER A O 1
ATOM 896 N N . ILE A 1 114 ? 4.802 9.208 -8.098 1.00 90.00 114 ILE A N 1
ATOM 897 C CA . ILE A 1 114 ? 5.030 9.530 -6.692 1.00 90.00 114 ILE A CA 1
ATOM 898 C C . ILE A 1 114 ? 6.396 8.989 -6.262 1.00 90.00 114 ILE A C 1
ATOM 900 O O . ILE A 1 114 ? 6.775 7.877 -6.628 1.00 90.00 114 ILE A O 1
ATOM 904 N N . THR A 1 115 ? 7.176 9.795 -5.541 1.00 89.56 115 THR A N 1
ATOM 905 C CA . THR A 1 115 ? 8.524 9.387 -5.122 1.00 89.56 115 THR A CA 1
ATOM 906 C C . THR A 1 115 ? 8.479 8.607 -3.816 1.00 89.56 115 THR A C 1
ATOM 908 O O . THR A 1 115 ? 7.537 8.754 -3.036 1.00 89.56 115 THR A O 1
ATOM 911 N N . PHE A 1 116 ? 9.519 7.815 -3.558 1.00 88.44 116 PHE A N 1
ATOM 912 C CA . PHE A 1 116 ? 9.655 7.084 -2.300 1.00 88.44 116 PHE A CA 1
ATOM 913 C C . PHE A 1 116 ? 9.617 8.028 -1.092 1.00 88.44 116 PHE A C 1
ATOM 915 O O . PHE A 1 116 ? 8.889 7.766 -0.148 1.00 88.44 116 PHE A O 1
ATOM 922 N N . GLU A 1 117 ? 10.309 9.171 -1.152 1.00 90.62 117 GLU A N 1
ATOM 923 C CA . GLU A 1 117 ? 10.327 10.146 -0.050 1.00 90.62 117 GLU A CA 1
ATOM 924 C C . GLU A 1 117 ? 8.935 10.720 0.236 1.00 90.62 117 GLU A C 1
ATOM 926 O O . GLU A 1 117 ? 8.609 11.035 1.375 1.00 90.62 117 GLU A O 1
ATOM 931 N N . THR A 1 118 ? 8.100 10.850 -0.800 1.00 91.38 118 THR A N 1
ATOM 932 C CA . THR A 1 118 ? 6.715 11.302 -0.632 1.00 91.38 118 THR A CA 1
ATOM 933 C C . THR A 1 118 ? 5.875 10.212 0.028 1.00 91.38 118 THR A C 1
ATOM 935 O O . THR A 1 118 ? 5.101 10.510 0.927 1.00 91.38 118 THR A O 1
ATOM 938 N N . LEU A 1 119 ? 6.035 8.952 -0.387 1.00 90.69 119 LEU A N 1
ATOM 939 C CA . LEU A 1 119 ? 5.334 7.814 0.219 1.00 90.69 119 LEU A CA 1
ATOM 940 C C . LEU A 1 119 ? 5.713 7.619 1.688 1.00 90.69 119 LEU A C 1
ATOM 942 O O . LEU A 1 119 ? 4.831 7.431 2.520 1.00 90.69 119 LEU A O 1
ATOM 946 N N . ASP A 1 120 ? 7.002 7.726 1.998 1.00 90.81 120 ASP A N 1
ATOM 947 C CA . ASP A 1 120 ? 7.533 7.632 3.357 1.00 90.81 120 ASP A CA 1
ATOM 948 C C . ASP A 1 120 ? 6.944 8.737 4.246 1.00 90.81 120 ASP A C 1
ATOM 950 O O . ASP A 1 120 ? 6.348 8.457 5.284 1.00 90.81 120 ASP A O 1
ATOM 954 N N . PHE A 1 121 ? 6.953 9.987 3.770 1.00 92.12 121 PHE A N 1
ATOM 955 C CA . PHE A 1 121 ? 6.314 11.107 4.466 1.00 92.12 121 PHE A CA 1
ATOM 956 C C . PHE A 1 121 ? 4.806 10.893 4.693 1.00 92.12 121 PHE A C 1
ATOM 958 O O . PHE A 1 121 ? 4.280 11.170 5.776 1.00 92.12 121 PHE A O 1
ATOM 965 N N . LEU A 1 122 ? 4.088 10.393 3.686 1.00 92.38 122 LEU A N 1
ATOM 966 C CA . LEU A 1 122 ? 2.657 10.098 3.794 1.00 92.38 122 LEU A CA 1
ATOM 967 C C . LEU A 1 122 ? 2.382 8.966 4.796 1.00 92.38 122 LEU A C 1
ATOM 969 O O . LEU A 1 122 ? 1.372 8.996 5.499 1.00 92.38 122 LEU A O 1
ATOM 973 N N . GLN A 1 123 ? 3.289 7.995 4.911 1.00 90.44 123 GLN A N 1
ATOM 974 C CA . GLN A 1 123 ? 3.195 6.933 5.909 1.00 90.44 123 GLN A CA 1
ATOM 975 C C . GLN A 1 123 ? 3.518 7.433 7.326 1.00 90.44 123 GLN A C 1
ATOM 977 O O . GLN A 1 123 ? 2.869 7.038 8.295 1.00 90.44 123 GLN A O 1
ATOM 982 N N . GLU A 1 124 ? 4.495 8.328 7.481 1.00 90.12 124 GLU A N 1
ATOM 983 C CA . GLU A 1 124 ? 4.814 8.958 8.769 1.00 90.12 124 GLU A CA 1
ATOM 984 C C . GLU A 1 124 ? 3.689 9.859 9.288 1.00 90.12 124 GLU A C 1
ATOM 986 O O . GLU A 1 124 ? 3.444 9.916 10.493 1.00 90.12 124 GLU A O 1
ATOM 991 N N . THR A 1 125 ? 2.987 10.539 8.384 1.00 91.00 125 THR A N 1
ATOM 992 C CA . THR A 1 125 ? 1.847 11.408 8.716 1.00 91.00 125 THR A CA 1
ATOM 993 C C . THR A 1 125 ? 0.534 10.646 8.912 1.00 91.00 125 THR A C 1
ATOM 995 O O . THR A 1 125 ? -0.459 11.249 9.324 1.00 91.00 125 THR A O 1
ATOM 998 N N . GLY A 1 126 ? 0.525 9.330 8.670 1.00 88.62 126 GLY A N 1
ATOM 999 C CA . GLY A 1 126 ? -0.661 8.480 8.797 1.00 88.62 126 GLY A CA 1
ATOM 1000 C C . GLY A 1 126 ? -1.694 8.695 7.688 1.00 88.62 126 GLY A C 1
ATOM 1001 O O . GLY A 1 126 ? -2.862 8.358 7.858 1.00 88.62 126 GLY A O 1
ATOM 1002 N N . GLU A 1 127 ? -1.292 9.288 6.562 1.00 91.56 127 GLU A N 1
ATOM 1003 C CA . GLU A 1 127 ? -2.130 9.393 5.360 1.00 91.56 127 GLU A CA 1
ATOM 1004 C C . GLU A 1 127 ? -2.095 8.096 4.540 1.00 91.56 127 GLU A C 1
ATOM 1006 O O . GLU A 1 127 ? -3.043 7.774 3.823 1.00 91.56 127 GLU A O 1
ATOM 1011 N N . ILE A 1 128 ? -1.014 7.329 4.676 1.00 92.38 128 ILE A N 1
ATOM 1012 C CA . ILE A 1 128 ? -0.863 5.961 4.183 1.00 92.38 128 ILE A CA 1
ATOM 1013 C C . ILE A 1 128 ? -0.610 5.053 5.382 1.00 92.38 128 ILE A C 1
ATOM 1015 O O . ILE A 1 128 ? 0.193 5.377 6.253 1.00 92.38 128 ILE A O 1
ATOM 1019 N N . GLU A 1 129 ? -1.239 3.883 5.404 1.00 91.62 129 GLU A N 1
ATOM 1020 C CA . GLU A 1 129 ? -0.902 2.855 6.391 1.00 91.62 129 GLU A CA 1
ATOM 1021 C C . GLU A 1 129 ? 0.319 2.047 5.943 1.00 91.62 129 GLU A C 1
ATOM 1023 O O . GLU A 1 129 ? 1.244 1.790 6.719 1.00 91.62 129 GLU A O 1
ATOM 1028 N N . LEU A 1 130 ? 0.350 1.677 4.659 1.00 90.25 130 LEU A N 1
ATOM 1029 C CA . LEU A 1 130 ? 1.392 0.838 4.084 1.00 90.25 130 LEU A CA 1
ATOM 1030 C C . LEU A 1 130 ? 1.614 1.148 2.603 1.00 90.25 130 LEU A C 1
ATOM 1032 O O . LEU A 1 130 ? 0.652 1.340 1.862 1.00 90.25 130 LEU A O 1
ATOM 1036 N N . PHE A 1 131 ? 2.869 1.132 2.150 1.00 89.94 131 PHE A N 1
ATOM 1037 C CA . PHE A 1 131 ? 3.193 1.126 0.723 1.00 89.94 131 PHE A CA 1
ATOM 1038 C C . PHE A 1 131 ? 4.312 0.132 0.400 1.00 89.94 131 PHE A C 1
ATOM 1040 O O . PHE A 1 131 ? 5.281 0.030 1.141 1.00 89.94 131 PHE A O 1
ATOM 1047 N N . ALA A 1 132 ? 4.210 -0.589 -0.711 1.00 87.88 132 ALA A N 1
ATOM 1048 C CA . ALA A 1 132 ? 5.220 -1.554 -1.145 1.00 87.88 132 ALA A CA 1
ATOM 1049 C C . ALA A 1 132 ? 5.406 -1.496 -2.667 1.00 87.88 132 ALA A C 1
ATOM 1051 O O . ALA A 1 132 ? 4.457 -1.162 -3.381 1.00 87.88 132 ALA A O 1
ATOM 1052 N N . PRO A 1 133 ? 6.600 -1.799 -3.203 1.00 85.25 133 PRO A N 1
ATOM 1053 C CA . PRO A 1 133 ? 6.766 -1.897 -4.646 1.00 85.25 133 PRO A CA 1
ATOM 1054 C C . PRO A 1 133 ? 5.914 -3.059 -5.172 1.00 85.25 133 PRO A C 1
ATOM 1056 O O . PRO A 1 133 ? 5.948 -4.163 -4.626 1.00 85.25 133 PRO A O 1
ATOM 1059 N N . SER A 1 134 ? 5.161 -2.824 -6.245 1.00 78.12 134 SER A N 1
ATOM 1060 C CA . SER A 1 134 ? 4.482 -3.896 -6.969 1.00 78.12 134 SER A CA 1
ATOM 1061 C C . SER A 1 134 ? 5.549 -4.796 -7.591 1.00 78.12 134 SER A C 1
ATOM 1063 O O . SER A 1 134 ? 6.346 -4.350 -8.420 1.00 78.12 134 SER A O 1
ATOM 1065 N N . GLN A 1 135 ? 5.636 -6.050 -7.148 1.00 68.31 135 GLN A N 1
ATOM 1066 C CA . GLN A 1 135 ? 6.518 -7.026 -7.779 1.00 68.31 135 GLN A CA 1
ATOM 1067 C C . GLN A 1 135 ? 5.793 -7.700 -8.941 1.00 68.31 135 GLN A C 1
ATOM 1069 O O . GLN A 1 135 ? 4.928 -8.546 -8.734 1.00 68.31 135 GLN A O 1
ATOM 1074 N N . ASP A 1 136 ? 6.215 -7.386 -10.164 1.00 55.41 136 ASP A N 1
ATOM 1075 C CA . ASP A 1 136 ? 5.734 -8.010 -11.408 1.00 55.41 136 ASP A CA 1
ATOM 1076 C C . ASP A 1 136 ? 6.142 -9.499 -11.576 1.00 55.41 136 ASP A C 1
ATOM 1078 O O . ASP A 1 136 ? 5.961 -10.085 -12.642 1.00 55.41 136 ASP A O 1
ATOM 1082 N N . SER A 1 137 ? 6.736 -10.151 -10.569 1.00 45.62 137 SER A N 1
ATOM 1083 C CA . SER A 1 137 ? 7.497 -11.398 -10.764 1.00 45.62 137 SER A CA 1
ATOM 1084 C C . SER A 1 137 ? 6.980 -12.643 -10.047 1.00 45.62 137 SER A C 1
ATOM 1086 O O . SER A 1 137 ? 7.571 -13.709 -10.218 1.00 45.62 137 SER A O 1
ATOM 1088 N N . LEU A 1 138 ? 5.861 -12.586 -9.326 1.00 47.03 138 LEU A N 1
ATOM 1089 C CA . LEU A 1 138 ? 5.161 -13.807 -8.923 1.00 47.03 138 LEU A CA 1
ATOM 1090 C C . LEU A 1 138 ? 3.964 -14.011 -9.842 1.00 47.03 138 LEU A C 1
ATOM 1092 O O . LEU A 1 138 ? 2.811 -13.866 -9.442 1.00 47.03 138 LEU A O 1
ATOM 1096 N N . GLN A 1 139 ? 4.245 -14.389 -11.097 1.00 40.44 139 GLN A N 1
ATOM 1097 C CA . GLN A 1 139 ? 3.250 -15.166 -11.831 1.00 40.44 139 GLN A CA 1
ATOM 1098 C C . GLN A 1 139 ? 2.851 -16.321 -10.908 1.00 40.44 139 GLN A C 1
ATOM 1100 O O . GLN A 1 139 ? 3.752 -16.993 -10.397 1.00 40.44 139 GLN A O 1
ATOM 1105 N N . PRO A 1 140 ? 1.554 -16.537 -10.635 1.00 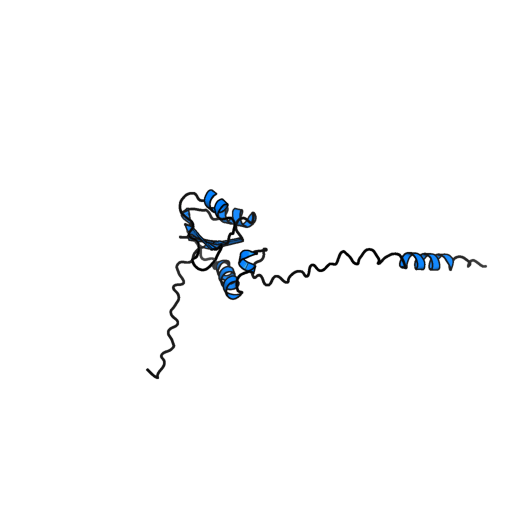42.09 140 PRO A N 1
ATOM 1106 C CA . PRO A 1 140 ? 1.140 -17.676 -9.841 1.00 42.09 140 PRO A CA 1
ATOM 1107 C C . PRO A 1 140 ? 1.694 -18.911 -10.537 1.00 42.09 140 PRO A C 1
ATOM 1109 O O . PRO A 1 140 ? 1.269 -19.237 -11.645 1.00 42.09 140 PRO A O 1
ATOM 1112 N N . THR A 1 141 ? 2.686 -19.565 -9.930 1.00 43.88 141 THR A N 1
ATOM 1113 C CA . THR A 1 141 ? 3.152 -20.850 -10.428 1.00 43.88 141 THR A CA 1
ATOM 1114 C C . THR A 1 141 ? 1.932 -21.756 -10.341 1.00 43.88 141 THR A C 1
ATOM 1116 O O . THR A 1 141 ? 1.427 -21.953 -9.230 1.00 43.88 141 THR A O 1
ATOM 1119 N N . PRO A 1 142 ? 1.383 -22.250 -11.465 1.00 43.38 142 PRO A N 1
ATOM 1120 C CA . PRO A 1 142 ? 0.294 -23.202 -11.382 1.00 43.38 142 PRO A CA 1
ATOM 1121 C C . PRO A 1 142 ? 0.790 -24.346 -10.501 1.00 43.38 142 PRO A C 1
ATOM 1123 O O . PRO A 1 142 ? 1.864 -24.895 -10.748 1.00 43.38 142 PRO A O 1
ATOM 1126 N N . MET A 1 143 ? 0.048 -24.669 -9.440 1.00 48.16 143 MET A N 1
ATOM 1127 C CA . MET A 1 143 ? 0.246 -25.945 -8.768 1.00 48.16 143 MET A CA 1
ATOM 1128 C C . MET A 1 143 ? -0.064 -27.005 -9.816 1.00 48.16 143 MET A C 1
ATOM 1130 O O . MET A 1 143 ? -1.230 -27.305 -10.074 1.00 48.16 143 MET A O 1
ATOM 1134 N N . THR A 1 144 ? 0.971 -27.526 -10.472 1.00 47.09 144 THR A N 1
ATOM 1135 C CA . THR A 1 144 ? 0.847 -28.764 -11.221 1.00 47.09 144 THR A CA 1
ATOM 1136 C C . THR A 1 144 ? 0.380 -29.783 -10.198 1.00 47.09 144 THR A C 1
ATOM 1138 O O . THR A 1 144 ? 1.094 -30.068 -9.234 1.00 47.09 144 THR A O 1
ATOM 1141 N N . ILE A 1 145 ? -0.857 -30.255 -10.350 1.00 53.47 145 ILE A N 1
ATOM 1142 C CA . ILE A 1 145 ? -1.327 -31.432 -9.628 1.00 53.47 145 ILE A CA 1
ATOM 1143 C C . ILE A 1 145 ? -0.269 -32.498 -9.933 1.00 53.47 145 ILE A C 1
ATOM 1145 O O . ILE A 1 145 ? -0.030 -32.735 -11.120 1.00 53.47 145 ILE A O 1
ATOM 1149 N N . PRO A 1 146 ? 0.452 -33.038 -8.931 1.00 52.81 146 PRO A N 1
ATOM 1150 C CA . PRO A 1 146 ? 1.447 -34.067 -9.193 1.00 52.81 146 PRO A CA 1
ATOM 1151 C C . PRO A 1 146 ? 0.741 -35.170 -9.967 1.00 52.81 146 PRO A C 1
ATOM 1153 O O . PRO A 1 146 ? -0.310 -35.608 -9.502 1.00 52.81 146 PRO A O 1
ATOM 1156 N N . ASP A 1 147 ? 1.276 -35.498 -11.151 1.00 52.53 147 ASP A N 1
ATOM 1157 C CA . ASP A 1 147 ? 0.696 -36.419 -12.132 1.00 52.53 147 ASP A CA 1
ATOM 1158 C C . ASP A 1 147 ? -0.101 -37.510 -11.421 1.00 52.53 147 ASP A C 1
ATOM 1160 O O . ASP A 1 147 ? 0.482 -38.393 -10.791 1.00 52.53 147 ASP A O 1
ATOM 1164 N N . ASP A 1 148 ? -1.430 -37.398 -11.455 1.00 51.31 148 ASP A N 1
ATOM 1165 C CA . ASP A 1 148 ? -2.302 -38.446 -10.954 1.00 51.31 148 ASP A CA 1
ATOM 1166 C C . ASP A 1 148 ? -2.067 -39.648 -11.877 1.00 51.31 148 ASP A C 1
ATOM 1168 O O . ASP A 1 148 ? -2.399 -39.568 -13.063 1.00 51.31 148 ASP A O 1
ATOM 1172 N N . PRO A 1 149 ? -1.463 -40.756 -11.408 1.00 56.47 149 PRO A N 1
ATOM 1173 C CA . PRO A 1 149 ? -1.160 -41.898 -12.266 1.00 56.47 149 PRO A CA 1
ATOM 1174 C C . PRO A 1 149 ? -2.426 -42.676 -12.683 1.00 56.47 149 PRO A C 1
ATOM 1176 O O . PRO A 1 149 ? -2.315 -43.794 -13.187 1.00 56.47 149 PRO A O 1
ATOM 1179 N N . LEU A 1 150 ? -3.622 -42.129 -12.435 1.00 50.00 150 LEU A N 1
ATOM 1180 C CA . LEU A 1 150 ? -4.923 -42.740 -12.704 1.00 50.00 150 LEU A CA 1
ATOM 1181 C C . LEU A 1 150 ? -5.748 -42.039 -13.802 1.00 50.00 150 LEU A C 1
ATOM 1183 O O . LEU A 1 150 ? -6.929 -42.369 -13.944 1.00 50.00 150 LEU A O 1
ATOM 1187 N N . ILE A 1 151 ? -5.158 -41.138 -14.601 1.00 46.72 151 ILE A N 1
ATOM 1188 C CA . ILE A 1 151 ? -5.770 -40.622 -15.847 1.00 46.72 151 ILE A CA 1
ATOM 1189 C C . ILE A 1 151 ? -5.030 -41.159 -17.074 1.00 46.72 151 ILE A C 1
ATOM 1191 O O . ILE A 1 151 ? -3.785 -41.054 -17.111 1.00 46.72 151 ILE A O 1
#

Radius of gyration: 29.64 Å; chains: 1; bounding box: 32×58×102 Å

Secondary structure (DSSP, 8-state):
----S-SHHHHHHHHHHTTS-SSSSSSS-----------SSSS--HHHHTS-HHHHHHHHHHHS---SS---S--SEEEEE-S-HHHHHHH-SS---EE-SSSTTEEEEEGGGS-HHHHHHHHHTTS-SEEEE--TT-----------TT-

pLDDT: mean 70.81, std 19.33, range [37.38, 93.69]